Protein AF-A0AAE3H4W4-F1 (afdb_monomer_lite)

Foldseek 3Di:
DVVVVVCCCPDPVVVVVVVVVVVVVVVVVVVVVVVVVVVVVVVVVVVVVVVVVVVVVLVVVVVCCVVCPPVDDDDLCSDPPSVPPDDPD

Organism: NCBI:txid869394

Radius of gyration: 29.82 Å; chains: 1; bounding box: 49×25×80 Å

InterPro domains:
  IPR019219 Protein of unknown function DUF2130 [PF09903] (1-80)

Sequence (89 aa):
KMGMLYSFLTSSQFKQQMEAIVDGFTNLKSELDKEKRAMQRIWKEREMQIEKVIGNTIDMYGSIKGIAGNAIAPIQYLELGGGDDIEVD

pLDDT: mean 89.41, std 12.72, range [48.31, 98.69]

Structure (mmCIF, N/CA/C/O backbone):
data_AF-A0AAE3H4W4-F1
#
_entry.id   AF-A0AAE3H4W4-F1
#
loop_
_atom_site.group_PDB
_atom_site.id
_atom_site.type_symbol
_atom_site.label_atom_id
_atom_site.label_alt_id
_atom_site.label_comp_id
_atom_site.label_asym_id
_atom_site.label_entity_id
_atom_site.label_seq_id
_atom_site.pdbx_PDB_ins_code
_atom_site.Cartn_x
_atom_site.Cartn_y
_atom_site.Cartn_z
_atom_site.occupancy
_atom_site.B_iso_or_equiv
_atom_site.auth_seq_id
_atom_site.auth_comp_id
_atom_site.auth_asym_id
_atom_site.auth_atom_id
_atom_site.pdbx_PDB_model_num
ATOM 1 N N . LYS A 1 1 ? -15.915 -19.505 46.629 1.00 58.66 1 LYS A N 1
ATOM 2 C CA . LYS A 1 1 ? -15.131 -19.182 45.406 1.00 58.66 1 LYS A CA 1
ATOM 3 C C . LYS A 1 1 ? -16.028 -18.776 44.228 1.00 58.66 1 LYS A C 1
ATOM 5 O O . LYS A 1 1 ? -15.841 -17.672 43.745 1.00 58.66 1 LYS A O 1
ATOM 10 N N . MET A 1 2 ? -17.049 -19.558 43.843 1.00 73.69 2 MET A N 1
ATOM 11 C CA . MET A 1 2 ? -17.985 -19.193 42.751 1.00 73.69 2 MET A CA 1
ATOM 12 C C . MET A 1 2 ? -18.749 -17.870 42.960 1.00 73.69 2 MET A C 1
ATOM 14 O O . MET A 1 2 ? -18.915 -17.114 42.012 1.00 73.69 2 MET A O 1
ATOM 18 N N . GLY A 1 3 ? -19.143 -17.535 44.196 1.00 78.75 3 GLY A N 1
ATOM 19 C CA . GLY A 1 3 ? -19.855 -16.278 44.481 1.00 78.75 3 GLY A CA 1
ATOM 20 C C . GLY A 1 3 ? -19.035 -15.001 44.246 1.00 78.75 3 GLY A C 1
ATOM 21 O O . GLY A 1 3 ? -19.598 -13.994 43.836 1.00 78.75 3 GLY A O 1
ATOM 22 N N . MET A 1 4 ? -17.708 -15.043 44.435 1.00 82.12 4 MET A N 1
ATOM 23 C CA . MET A 1 4 ? -16.837 -13.891 44.143 1.00 82.12 4 MET A CA 1
ATOM 24 C C . MET A 1 4 ? -16.678 -13.672 42.638 1.00 82.12 4 MET A C 1
ATOM 26 O O . MET A 1 4 ? -16.732 -12.535 42.184 1.00 82.12 4 MET A O 1
ATOM 30 N N . LEU A 1 5 ? -16.534 -14.753 41.863 1.00 84.12 5 LEU A N 1
ATOM 31 C CA . LEU A 1 5 ? -16.472 -14.664 40.405 1.00 84.12 5 LEU A CA 1
ATOM 32 C C . LEU A 1 5 ? -17.788 -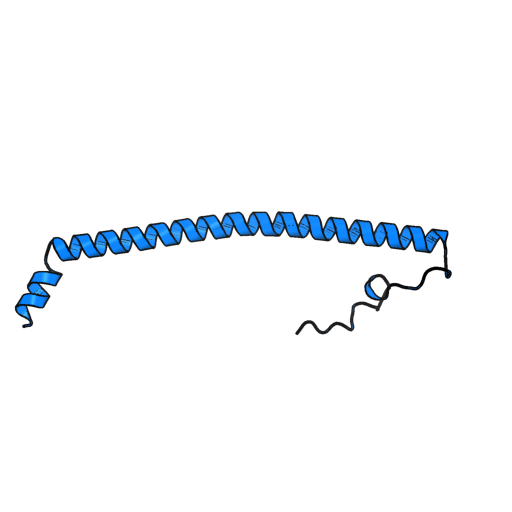14.125 39.838 1.00 84.12 5 LEU A C 1
ATOM 34 O O . LEU A 1 5 ? -17.770 -13.192 39.047 1.00 84.12 5 LEU A O 1
ATOM 38 N N . TYR A 1 6 ? -18.924 -14.664 40.289 1.00 89.81 6 TYR A N 1
ATOM 39 C CA . TYR A 1 6 ? -20.239 -14.180 39.875 1.00 89.81 6 TYR A CA 1
ATOM 40 C C . TYR A 1 6 ? -20.432 -12.699 40.226 1.00 89.81 6 TYR A C 1
ATOM 42 O O . TYR A 1 6 ? -20.764 -11.911 39.349 1.00 89.81 6 TYR A O 1
ATOM 50 N N . SER A 1 7 ? -20.121 -12.299 41.467 1.00 89.69 7 SER A N 1
ATOM 51 C CA . SER A 1 7 ? -20.210 -10.899 41.902 1.00 89.69 7 SER A CA 1
ATOM 52 C C . SER A 1 7 ? -19.338 -9.960 41.069 1.00 89.69 7 SER A C 1
ATOM 54 O O . SER A 1 7 ? -19.737 -8.820 40.841 1.00 89.69 7 SER A O 1
ATOM 56 N N . PHE A 1 8 ? -18.157 -10.408 40.636 1.00 89.81 8 PHE A N 1
ATOM 57 C CA . PHE A 1 8 ? -17.290 -9.625 39.761 1.00 89.81 8 PHE A CA 1
ATOM 58 C C . PHE A 1 8 ? -17.863 -9.532 38.343 1.00 89.81 8 PHE A C 1
ATOM 60 O O . PHE A 1 8 ? -17.981 -8.429 37.822 1.00 89.81 8 PHE A O 1
ATOM 67 N N . LEU A 1 9 ? -18.293 -10.647 37.747 1.00 90.75 9 LEU A N 1
ATOM 68 C CA . LEU A 1 9 ? -18.877 -10.677 36.398 1.00 90.75 9 LEU A CA 1
ATOM 69 C C . LEU A 1 9 ? -20.164 -9.846 36.282 1.00 90.75 9 LEU A C 1
ATOM 71 O O . LEU A 1 9 ? -20.448 -9.300 35.221 1.00 90.75 9 LEU A O 1
ATOM 75 N N . THR A 1 10 ? -20.933 -9.716 37.365 1.00 92.19 10 THR A N 1
ATOM 76 C CA . THR A 1 10 ? -22.129 -8.859 37.412 1.00 92.19 10 THR A CA 1
ATOM 77 C C . THR A 1 10 ? -21.842 -7.435 37.895 1.00 92.19 10 THR A C 1
ATOM 79 O O . THR A 1 10 ? -22.773 -6.650 38.068 1.00 92.19 10 THR A O 1
ATOM 82 N N . SER A 1 11 ? -20.582 -7.093 38.177 1.00 95.69 11 SER A N 1
ATOM 83 C CA . SER A 1 11 ? -20.215 -5.771 38.689 1.00 95.69 11 SER A CA 1
ATOM 84 C C . SER A 1 11 ? -20.177 -4.714 37.583 1.00 95.69 11 SER A C 1
ATOM 86 O O . SER A 1 11 ? -19.902 -4.996 36.415 1.00 95.69 11 SER A O 1
ATOM 88 N N . SER A 1 12 ? -20.374 -3.453 37.972 1.00 95.25 12 SER A N 1
ATOM 89 C CA . SER A 1 12 ? -20.138 -2.304 37.092 1.00 95.25 12 SER A CA 1
ATOM 90 C C . SER A 1 12 ? -18.684 -2.220 36.620 1.00 95.25 12 SER A C 1
ATOM 92 O O . SER A 1 12 ? -18.438 -1.806 35.491 1.00 95.25 12 SER A O 1
ATOM 94 N N . GLN A 1 13 ? -17.731 -2.651 37.450 1.00 94.56 13 GLN A N 1
ATOM 95 C CA . GLN A 1 13 ? -16.309 -2.657 37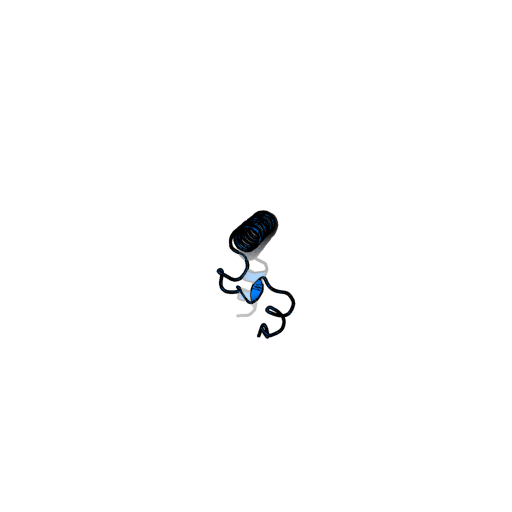.116 1.00 94.56 13 GLN A CA 1
ATOM 96 C C . GLN A 1 13 ? -16.007 -3.595 35.943 1.00 94.56 13 GLN A C 1
ATOM 98 O O . GLN A 1 13 ? -15.309 -3.202 35.012 1.00 94.56 13 GLN A O 1
ATOM 103 N N . PHE A 1 14 ? -16.559 -4.811 35.958 1.00 95.81 14 PHE A N 1
ATOM 104 C CA . PHE A 1 14 ? -16.407 -5.746 34.843 1.00 95.81 14 PHE A CA 1
ATOM 105 C C . PHE A 1 14 ? -17.021 -5.184 33.558 1.00 95.81 14 PHE A C 1
ATOM 107 O O . PHE A 1 14 ? -16.391 -5.230 32.504 1.00 95.81 14 PHE A O 1
ATOM 114 N N . LYS A 1 15 ? -18.213 -4.580 33.649 1.00 96.25 15 LYS A N 1
ATOM 115 C CA . LYS A 1 15 ? -18.854 -3.923 32.504 1.00 96.25 15 LYS A CA 1
ATOM 116 C C . LYS A 1 15 ? -17.968 -2.823 31.904 1.00 96.25 15 LYS A C 1
ATOM 118 O O . LYS A 1 15 ? -17.740 -2.839 30.702 1.00 96.25 15 LYS A O 1
ATOM 123 N N . GLN A 1 16 ? -17.419 -1.933 32.732 1.00 97.38 16 GLN A N 1
ATOM 124 C CA . GLN A 1 16 ? -16.521 -0.863 32.277 1.00 97.38 16 GLN A CA 1
ATOM 125 C C . GLN A 1 16 ? -15.251 -1.408 31.613 1.00 97.38 16 GLN A C 1
ATOM 127 O O . GLN A 1 16 ? -14.806 -0.874 30.600 1.00 97.38 16 GLN A O 1
ATOM 132 N N . GLN A 1 17 ? -14.673 -2.485 32.154 1.00 96.44 17 GLN A N 1
ATOM 133 C CA . GLN A 1 17 ? -13.517 -3.141 31.538 1.00 96.44 17 GLN A CA 1
ATOM 134 C C . GLN A 1 17 ? -13.868 -3.724 30.167 1.00 96.44 17 GLN A C 1
ATOM 136 O O . GLN A 1 17 ? -13.112 -3.540 29.218 1.00 96.44 17 GLN A O 1
ATOM 141 N N . MET A 1 18 ? -15.022 -4.383 30.040 1.00 97.31 18 MET A N 1
ATOM 142 C CA . MET A 1 18 ? -15.489 -4.913 28.759 1.00 97.31 18 MET A CA 1
ATOM 143 C C . MET A 1 18 ? -15.765 -3.807 27.738 1.00 97.31 18 MET A C 1
ATOM 145 O O . MET A 1 18 ? -15.381 -3.954 26.582 1.00 97.31 18 MET A O 1
ATOM 149 N N . GLU A 1 19 ? -16.378 -2.697 28.153 1.00 97.62 19 GLU A N 1
ATOM 150 C CA . GLU A 1 19 ? -16.613 -1.532 27.291 1.00 97.62 19 GLU A CA 1
ATOM 151 C C . GLU A 1 19 ? -15.287 -0.944 26.787 1.00 97.62 19 GLU A C 1
ATOM 153 O O . GLU A 1 19 ? -15.106 -0.808 25.581 1.00 97.62 19 GLU A O 1
ATOM 158 N N . ALA A 1 20 ? -14.305 -0.734 27.671 1.00 97.81 20 ALA A N 1
ATOM 159 C CA . ALA A 1 20 ? -12.980 -0.250 27.279 1.00 97.81 20 ALA A CA 1
ATOM 160 C C . ALA A 1 20 ? -12.261 -1.194 26.296 1.00 97.81 20 ALA A C 1
ATOM 162 O O . ALA A 1 20 ? -11.583 -0.744 25.371 1.00 97.81 20 ALA A O 1
ATOM 163 N N . ILE A 1 21 ? -12.417 -2.510 26.474 1.00 97.81 21 ILE A N 1
ATOM 164 C CA . ILE A 1 21 ? -11.871 -3.518 25.559 1.00 97.81 21 ILE A CA 1
ATOM 165 C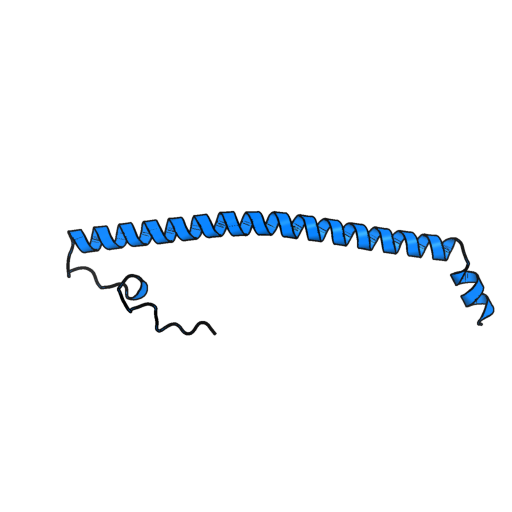 C . ILE A 1 21 ? -12.555 -3.431 24.184 1.00 97.81 21 ILE A C 1
ATOM 167 O O . ILE A 1 21 ? -11.873 -3.430 23.158 1.00 97.81 21 ILE A O 1
ATOM 171 N N . VAL A 1 22 ? -13.889 -3.342 24.148 1.00 98.06 22 VAL A N 1
ATOM 172 C CA . VAL A 1 22 ? -14.665 -3.219 22.901 1.00 98.06 22 VAL A CA 1
ATOM 173 C C . VAL A 1 22 ? -14.313 -1.932 22.158 1.00 98.06 22 VAL A C 1
ATOM 175 O O . VAL A 1 22 ? -14.109 -1.971 20.942 1.00 98.06 22 VAL A O 1
ATOM 178 N N . ASP A 1 23 ? -14.172 -0.818 22.872 1.00 98.06 23 ASP A N 1
ATOM 179 C CA . ASP A 1 23 ? -13.745 0.458 22.298 1.00 98.06 23 ASP A CA 1
ATOM 180 C C . ASP A 1 23 ? -12.335 0.351 21.709 1.00 98.06 23 ASP A C 1
ATOM 182 O O . ASP A 1 23 ? -12.098 0.767 20.573 1.00 98.06 23 ASP A O 1
ATOM 186 N N . GLY A 1 24 ? -11.410 -0.289 22.433 1.00 98.12 24 GLY A N 1
ATOM 187 C CA . GLY A 1 24 ? -10.059 -0.569 21.951 1.00 98.12 24 GLY A CA 1
ATOM 188 C C . GLY A 1 24 ? -10.054 -1.354 20.638 1.00 98.12 24 GLY A C 1
ATOM 189 O O . GLY A 1 24 ? -9.424 -0.933 19.667 1.00 98.12 24 GLY A O 1
ATOM 190 N N . PHE A 1 25 ? -10.803 -2.458 20.560 1.00 97.50 25 PHE A N 1
ATOM 191 C CA . PHE A 1 25 ? -10.894 -3.253 19.331 1.00 97.50 25 PHE A CA 1
ATOM 192 C C . PHE A 1 25 ? -11.573 -2.507 18.182 1.00 97.50 25 PHE A C 1
ATOM 194 O O . PHE A 1 25 ? -11.146 -2.629 17.032 1.00 97.50 25 PHE A O 1
ATOM 201 N N . THR A 1 26 ? -12.604 -1.719 18.477 1.00 98.12 26 THR A N 1
ATOM 202 C CA . THR A 1 26 ? -13.310 -0.920 17.469 1.00 98.12 26 THR A CA 1
ATOM 203 C C . THR A 1 26 ? -12.382 0.132 16.863 1.00 98.12 26 THR A C 1
ATOM 205 O O . THR A 1 26 ? -12.340 0.292 15.639 1.00 98.12 26 THR A O 1
ATOM 208 N N . ASN A 1 27 ? -11.576 0.792 17.698 1.00 98.31 27 ASN A N 1
ATOM 209 C CA . ASN A 1 27 ? -10.574 1.757 17.255 1.00 98.31 27 ASN A CA 1
ATOM 210 C C . ASN A 1 27 ? -9.499 1.093 16.390 1.00 98.31 27 ASN A C 1
ATOM 212 O O . ASN A 1 27 ? -9.289 1.528 15.257 1.00 98.31 27 ASN A O 1
ATOM 216 N N . LEU A 1 28 ? -8.911 -0.013 16.857 1.00 98.44 28 LEU A N 1
ATOM 217 C CA . LEU A 1 28 ? -7.900 -0.758 16.097 1.00 98.44 28 LEU A CA 1
ATOM 218 C C . LEU A 1 28 ? -8.433 -1.231 14.738 1.00 98.44 28 LEU A C 1
ATOM 220 O O . LEU A 1 28 ? -7.745 -1.133 13.722 1.00 98.44 28 LEU A O 1
ATOM 224 N N . LYS A 1 29 ? -9.683 -1.707 14.682 1.00 98.25 29 LYS A N 1
ATOM 225 C CA . LYS A 1 29 ? -10.306 -2.118 13.418 1.00 98.25 29 LYS A CA 1
ATOM 226 C C . LYS A 1 29 ? -10.471 -0.942 12.454 1.00 98.25 29 LYS A C 1
ATOM 228 O O . LYS A 1 29 ? -10.222 -1.095 11.258 1.00 98.25 29 LYS A O 1
ATOM 233 N N . SER A 1 30 ? -10.890 0.214 12.967 1.00 98.31 30 SER A N 1
ATOM 234 C CA . SER A 1 30 ? -11.067 1.439 12.183 1.00 98.31 30 SER A CA 1
ATOM 235 C C . SER A 1 30 ? -9.740 1.956 11.625 1.00 98.31 30 SER A C 1
ATOM 237 O O . SER A 1 30 ? -9.668 2.324 10.451 1.00 98.31 30 SER A O 1
ATOM 239 N N . GLU A 1 31 ? -8.683 1.949 12.437 1.00 98.62 31 GLU A N 1
ATOM 240 C CA . GLU A 1 31 ? -7.327 2.315 12.017 1.00 98.62 31 GLU A CA 1
ATOM 241 C C . GLU A 1 31 ? -6.815 1.380 10.924 1.00 98.62 31 GLU A C 1
ATOM 243 O O . GLU A 1 31 ? -6.453 1.856 9.848 1.00 98.62 31 GLU A O 1
ATOM 248 N N . LEU A 1 32 ? -6.927 0.063 11.122 1.00 98.62 32 LEU A N 1
ATOM 249 C CA . LEU A 1 32 ? -6.541 -0.928 10.117 1.00 98.62 32 LEU A CA 1
ATOM 250 C C . LEU A 1 32 ? -7.276 -0.722 8.783 1.00 98.62 32 LEU A C 1
ATOM 252 O O . LEU A 1 32 ? -6.687 -0.841 7.709 1.00 98.62 32 LEU A O 1
ATOM 256 N N . ASP A 1 33 ? -8.570 -0.404 8.818 1.00 98.56 33 ASP A N 1
ATOM 257 C CA . ASP A 1 33 ? -9.334 -0.160 7.592 1.00 98.56 33 ASP A CA 1
ATOM 258 C C . ASP A 1 33 ? -8.922 1.146 6.895 1.00 98.56 33 ASP A C 1
ATOM 260 O O . ASP A 1 33 ? -8.971 1.225 5.664 1.00 98.56 33 ASP A O 1
ATOM 264 N N . LYS A 1 34 ? -8.486 2.168 7.643 1.00 98.44 34 LYS A N 1
ATOM 265 C CA . LYS A 1 34 ? -7.897 3.386 7.062 1.00 98.44 34 LYS A CA 1
ATOM 266 C C . LYS A 1 34 ? -6.543 3.088 6.423 1.00 98.44 34 LYS A C 1
ATOM 268 O O . LYS A 1 34 ? -6.319 3.511 5.289 1.00 98.44 34 LYS A O 1
ATOM 273 N N . GLU A 1 35 ? -5.687 2.332 7.107 1.00 98.62 35 GLU A N 1
ATOM 274 C CA . GLU A 1 35 ? -4.380 1.911 6.594 1.00 98.62 35 GLU A CA 1
ATOM 275 C C . GLU A 1 35 ? -4.523 1.119 5.297 1.00 98.62 35 GLU A C 1
ATOM 277 O O . GLU A 1 35 ? -3.868 1.441 4.308 1.00 98.62 35 GLU A O 1
ATOM 282 N N . LYS A 1 36 ? -5.445 0.149 5.250 1.00 98.56 36 LYS A N 1
ATOM 283 C CA . LYS A 1 36 ? -5.722 -0.634 4.037 1.00 98.56 36 LYS A CA 1
ATOM 284 C C . LYS A 1 36 ? -6.089 0.251 2.849 1.00 98.56 36 LYS A C 1
ATOM 286 O O . LYS A 1 36 ? -5.529 0.077 1.769 1.00 98.56 36 LYS A O 1
ATOM 291 N N . ARG A 1 37 ? -6.987 1.224 3.037 1.00 98.38 37 ARG A N 1
ATOM 292 C CA . ARG A 1 37 ? -7.384 2.150 1.959 1.00 98.38 37 ARG A CA 1
ATOM 293 C C . ARG A 1 37 ? -6.228 3.046 1.514 1.00 98.38 37 ARG A C 1
ATOM 295 O O . ARG A 1 37 ? -6.045 3.254 0.317 1.00 98.38 37 ARG A O 1
ATOM 302 N N . ALA A 1 38 ? -5.445 3.568 2.459 1.00 98.44 38 ALA A N 1
ATOM 303 C CA . ALA A 1 38 ? -4.270 4.377 2.144 1.00 98.44 38 ALA A CA 1
ATOM 304 C C . ALA A 1 38 ? -3.230 3.562 1.363 1.00 98.44 38 ALA A C 1
ATOM 306 O O . ALA A 1 38 ? -2.704 4.029 0.355 1.00 98.44 38 ALA A O 1
ATOM 307 N N . MET A 1 39 ? -2.989 2.319 1.781 1.00 98.56 39 MET A N 1
ATOM 308 C CA . MET A 1 39 ? -2.017 1.443 1.144 1.00 98.56 39 MET A CA 1
ATOM 309 C C . MET A 1 39 ? -2.442 1.036 -0.268 1.00 98.56 39 MET A C 1
ATOM 311 O O . MET A 1 39 ? -1.624 1.089 -1.178 1.00 98.56 39 MET A O 1
ATOM 315 N N . GLN A 1 40 ? -3.725 0.736 -0.490 1.00 98.44 40 GLN A N 1
ATOM 316 C CA . GLN A 1 40 ? -4.255 0.480 -1.835 1.00 98.44 40 GLN A CA 1
ATOM 317 C C . GLN A 1 40 ? -3.979 1.641 -2.799 1.00 98.44 40 GLN A C 1
ATOM 319 O O . GLN A 1 40 ? -3.581 1.422 -3.942 1.00 98.44 40 GLN A O 1
ATOM 324 N N . ARG A 1 41 ? -4.149 2.885 -2.337 1.00 98.50 41 ARG A N 1
ATOM 325 C CA . ARG A 1 41 ? -3.809 4.070 -3.131 1.00 98.50 41 ARG A CA 1
ATOM 326 C C . ARG A 1 41 ? -2.306 4.144 -3.420 1.00 98.50 41 ARG A C 1
ATOM 328 O O . ARG A 1 41 ? -1.932 4.368 -4.565 1.00 98.50 41 ARG A O 1
ATOM 335 N N . ILE A 1 42 ? -1.465 3.954 -2.402 1.00 98.56 42 ILE A N 1
ATOM 336 C CA . ILE A 1 42 ? -0.000 4.002 -2.537 1.00 98.56 42 ILE A CA 1
ATOM 337 C C . ILE A 1 42 ? 0.495 2.933 -3.515 1.00 98.56 42 ILE A C 1
ATOM 339 O O . ILE A 1 42 ? 1.350 3.220 -4.349 1.00 98.56 42 ILE A O 1
ATOM 343 N N . TRP A 1 43 ? -0.038 1.713 -3.437 1.00 98.69 43 TRP A N 1
ATOM 344 C CA . TRP A 1 43 ? 0.297 0.644 -4.375 1.00 98.69 43 TRP A CA 1
ATOM 345 C C . TRP A 1 43 ? -0.060 1.028 -5.801 1.00 98.69 43 TRP A C 1
ATOM 347 O O . TRP A 1 43 ? 0.821 0.994 -6.650 1.00 98.69 43 TRP A O 1
ATOM 357 N N . LYS A 1 44 ? -1.274 1.528 -6.038 1.00 98.50 44 LYS A N 1
ATOM 358 C CA . LYS A 1 44 ? -1.686 1.966 -7.375 1.00 98.50 44 LYS A CA 1
ATOM 359 C C . LYS A 1 44 ? -0.815 3.096 -7.934 1.00 98.50 44 LYS A C 1
ATOM 361 O O . LYS A 1 44 ? -0.483 3.107 -9.116 1.00 98.50 44 LYS A O 1
ATOM 366 N N . GLU A 1 45 ? -0.430 4.057 -7.094 1.00 98.50 45 GLU A N 1
ATOM 367 C CA . GLU A 1 45 ? 0.496 5.125 -7.493 1.00 98.50 45 GLU A CA 1
ATOM 368 C C . GLU A 1 45 ? 1.875 4.561 -7.875 1.00 98.50 45 GLU A C 1
ATOM 370 O 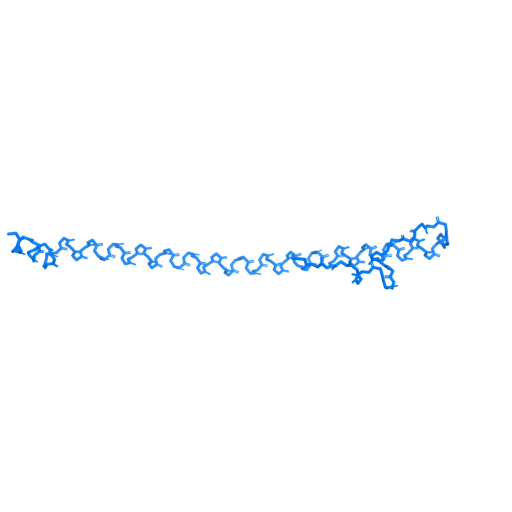O . GLU A 1 45 ? 2.466 5.002 -8.861 1.00 98.50 45 GLU A O 1
ATOM 375 N N . ARG A 1 46 ? 2.378 3.569 -7.131 1.00 98.56 46 ARG A N 1
ATOM 376 C CA . ARG A 1 46 ? 3.663 2.910 -7.410 1.00 98.56 46 ARG A CA 1
ATOM 377 C C . ARG A 1 46 ? 3.615 2.025 -8.650 1.00 98.56 46 ARG A C 1
ATOM 379 O O . ARG A 1 46 ? 4.548 2.087 -9.438 1.00 98.56 46 ARG A O 1
ATOM 386 N N . GLU A 1 47 ? 2.547 1.258 -8.847 1.00 98.38 47 GLU A N 1
ATOM 387 C CA . GLU A 1 47 ? 2.326 0.444 -10.051 1.00 98.38 47 GLU A CA 1
ATOM 388 C C . GLU A 1 47 ? 2.430 1.314 -11.307 1.00 98.38 47 GLU A C 1
ATOM 390 O O . GLU A 1 47 ? 3.252 1.045 -12.179 1.00 98.38 47 GLU A O 1
ATOM 395 N N . MET A 1 48 ? 1.719 2.446 -11.335 1.00 98.19 48 MET A N 1
ATOM 396 C CA . MET A 1 48 ? 1.778 3.393 -12.452 1.00 98.19 48 MET A CA 1
ATOM 397 C C . MET A 1 48 ? 3.189 3.970 -12.674 1.00 98.19 48 MET A C 1
ATOM 399 O O . MET A 1 48 ? 3.611 4.192 -13.810 1.00 98.19 48 MET A O 1
ATOM 403 N N . GLN A 1 49 ? 3.938 4.246 -11.601 1.00 98.31 49 GLN A N 1
ATOM 404 C CA . GLN A 1 49 ? 5.323 4.717 -11.718 1.00 98.31 49 GLN A CA 1
ATOM 405 C C . GLN A 1 49 ? 6.244 3.636 -12.289 1.00 98.31 49 GLN A C 1
ATOM 407 O O . GLN A 1 49 ? 7.076 3.945 -13.140 1.00 98.31 49 GLN A O 1
ATOM 412 N N . ILE A 1 50 ? 6.085 2.390 -11.841 1.00 97.25 50 ILE A N 1
ATOM 413 C CA . ILE A 1 50 ? 6.855 1.244 -12.326 1.00 97.25 50 ILE A CA 1
ATOM 414 C C . ILE A 1 50 ? 6.583 1.033 -13.816 1.00 97.25 50 ILE A C 1
ATOM 416 O O . ILE A 1 50 ? 7.529 0.993 -14.598 1.00 97.25 50 ILE A O 1
ATOM 420 N N . GLU A 1 51 ? 5.314 1.001 -14.226 1.00 96.69 51 GLU A N 1
ATOM 421 C CA . GLU A 1 51 ? 4.921 0.875 -15.634 1.00 96.69 51 GLU A CA 1
ATOM 422 C C . GLU A 1 51 ? 5.526 1.985 -16.499 1.00 96.69 51 GLU A C 1
ATOM 424 O O . GLU A 1 51 ? 6.070 1.719 -17.571 1.00 96.69 51 GLU A O 1
ATOM 429 N N . LYS A 1 52 ? 5.508 3.233 -16.014 1.00 97.44 52 LYS A N 1
ATOM 430 C CA . LYS A 1 52 ? 6.118 4.362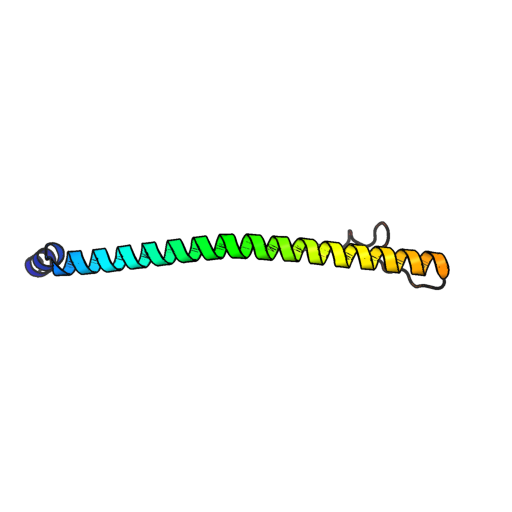 -16.724 1.00 97.44 52 LYS A CA 1
ATOM 431 C C . LYS A 1 52 ? 7.625 4.182 -16.904 1.00 97.44 52 LYS A C 1
ATOM 433 O O . LYS A 1 52 ? 8.152 4.488 -17.971 1.00 97.44 52 LYS A O 1
ATOM 438 N N . VAL A 1 53 ? 8.330 3.731 -15.867 1.00 97.25 53 VAL A N 1
ATOM 439 C CA . VAL A 1 53 ? 9.777 3.487 -15.950 1.00 97.25 53 VAL A CA 1
ATOM 440 C C . VAL A 1 53 ? 10.069 2.353 -16.930 1.00 97.25 53 VAL A C 1
ATOM 442 O O . VAL A 1 53 ? 10.935 2.530 -17.780 1.00 97.25 53 VAL A O 1
ATOM 445 N N . ILE A 1 54 ? 9.309 1.255 -16.879 1.00 93.19 54 ILE A N 1
ATOM 446 C CA . ILE A 1 54 ? 9.421 0.140 -17.832 1.00 93.19 54 ILE A CA 1
ATOM 447 C C . ILE A 1 54 ? 9.236 0.639 -19.269 1.00 93.19 54 ILE A C 1
ATOM 449 O O . ILE A 1 54 ? 10.091 0.377 -20.113 1.00 93.19 54 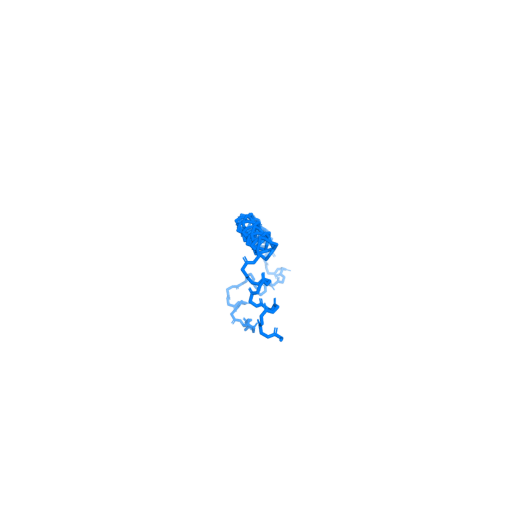ILE A O 1
ATOM 453 N N . GLY A 1 55 ? 8.174 1.407 -19.534 1.00 94.06 55 GLY A N 1
ATOM 454 C CA . GLY A 1 55 ? 7.914 1.987 -20.854 1.00 94.06 55 GLY A CA 1
ATOM 455 C C . GLY A 1 55 ? 9.078 2.846 -21.350 1.00 94.06 55 GLY A C 1
ATOM 456 O O . GLY A 1 55 ? 9.607 2.606 -22.431 1.00 94.06 55 GLY A O 1
ATOM 457 N N . ASN A 1 56 ? 9.569 3.766 -20.515 1.00 96.31 56 ASN A N 1
ATOM 458 C CA . ASN A 1 56 ? 10.722 4.600 -20.864 1.00 96.31 56 ASN A CA 1
ATOM 459 C C . ASN A 1 56 ? 11.989 3.771 -21.145 1.00 96.31 56 ASN A C 1
ATOM 461 O O . ASN A 1 56 ? 12.777 4.125 -22.022 1.00 96.31 56 ASN A O 1
ATOM 465 N N . THR A 1 57 ? 12.218 2.688 -20.395 1.00 93.88 57 THR A N 1
ATOM 466 C CA . THR A 1 57 ? 13.356 1.787 -20.619 1.00 93.88 57 THR A CA 1
ATOM 467 C C . THR A 1 57 ? 13.234 1.059 -21.955 1.00 93.88 57 THR A C 1
ATOM 469 O O . THR A 1 57 ? 14.226 0.981 -22.681 1.00 93.88 57 THR A O 1
ATOM 472 N N . ILE A 1 58 ? 12.037 0.580 -22.304 1.00 92.44 58 ILE A N 1
ATOM 473 C CA . ILE A 1 58 ? 11.758 -0.047 -23.603 1.00 92.44 58 ILE A CA 1
ATOM 474 C C . ILE A 1 58 ? 11.997 0.956 -24.736 1.00 92.44 58 ILE A C 1
ATOM 476 O O . ILE A 1 58 ? 12.738 0.648 -25.668 1.00 92.44 58 ILE A O 1
ATOM 480 N N . ASP A 1 59 ? 11.443 2.166 -24.631 1.00 94.31 59 ASP A N 1
ATOM 481 C CA . ASP A 1 59 ? 11.586 3.217 -25.646 1.00 94.31 59 ASP A CA 1
ATOM 482 C C . ASP A 1 59 ? 13.055 3.596 -25.864 1.00 94.31 59 ASP A C 1
ATOM 484 O O . ASP A 1 59 ? 13.525 3.716 -27.001 1.00 94.31 59 ASP A O 1
ATOM 488 N N . MET A 1 60 ? 13.810 3.750 -24.772 1.00 93.69 60 MET A N 1
ATOM 489 C CA . MET A 1 60 ? 15.242 4.037 -24.819 1.00 93.69 60 MET A CA 1
ATOM 490 C C . MET A 1 60 ? 16.016 2.895 -25.482 1.00 93.69 60 MET A C 1
ATOM 492 O O . MET A 1 60 ? 16.832 3.147 -26.371 1.00 93.69 60 MET A O 1
ATOM 496 N N . TYR A 1 61 ? 15.761 1.649 -25.076 1.00 92.19 61 TYR A N 1
ATOM 497 C CA . TYR A 1 61 ? 16.425 0.479 -25.642 1.00 92.19 61 TYR A CA 1
ATOM 498 C C . TYR A 1 61 ? 16.120 0.324 -27.138 1.00 92.19 61 TYR A C 1
ATOM 500 O O . TYR A 1 61 ? 17.043 0.180 -27.939 1.00 92.19 61 TYR A O 1
ATOM 508 N N . GLY A 1 62 ? 14.851 0.452 -27.535 1.00 90.62 62 GLY A N 1
ATOM 509 C CA . GLY A 1 62 ? 14.425 0.423 -28.933 1.00 90.62 62 GLY A CA 1
ATOM 510 C C . GLY A 1 62 ? 15.063 1.535 -29.769 1.00 90.62 62 GLY A C 1
ATOM 511 O O . GLY A 1 62 ? 15.565 1.271 -30.861 1.00 90.62 62 GLY A O 1
ATOM 512 N N . SER A 1 63 ? 15.131 2.758 -29.233 1.00 94.00 63 SER A N 1
ATOM 513 C CA . SER A 1 63 ? 15.797 3.890 -29.893 1.00 94.00 63 SER A CA 1
ATOM 514 C C . SER A 1 63 ? 17.288 3.623 -30.109 1.00 94.00 63 SER A C 1
ATOM 516 O O . SER A 1 63 ? 17.801 3.803 -31.213 1.00 94.00 63 SER A O 1
ATOM 518 N N . ILE A 1 64 ? 17.987 3.144 -29.076 1.00 91.81 64 ILE A N 1
ATOM 519 C CA . ILE A 1 64 ? 19.415 2.811 -29.147 1.00 91.81 64 ILE A CA 1
ATOM 520 C C . ILE A 1 64 ? 19.660 1.679 -30.154 1.00 91.81 64 ILE A C 1
ATOM 522 O O . ILE A 1 64 ? 20.546 1.806 -31.001 1.00 91.81 64 ILE A O 1
ATOM 526 N N . LYS A 1 65 ? 18.857 0.608 -30.119 1.00 89.62 65 LYS A N 1
ATOM 527 C CA . LYS A 1 65 ? 18.948 -0.515 -31.066 1.00 89.62 65 LYS A CA 1
ATOM 528 C C . LYS A 1 65 ? 18.658 -0.075 -32.503 1.00 89.62 65 LYS A C 1
ATOM 530 O O . LYS A 1 65 ? 19.321 -0.543 -33.421 1.00 89.62 65 LYS A O 1
ATOM 535 N N . GLY A 1 66 ? 17.733 0.862 -32.712 1.00 90.81 66 GLY A N 1
ATOM 536 C CA . GLY A 1 66 ? 17.458 1.442 -34.029 1.00 90.81 66 GLY A CA 1
ATOM 537 C C . GLY A 1 66 ? 18.627 2.259 -34.592 1.00 90.81 66 GLY A C 1
ATOM 538 O O . GLY A 1 66 ? 18.900 2.187 -35.788 1.00 90.81 66 GLY A O 1
ATOM 539 N N . ILE A 1 67 ? 19.344 3.000 -33.739 1.00 93.19 67 ILE A N 1
ATOM 540 C CA . ILE A 1 67 ? 20.496 3.829 -34.141 1.00 93.19 67 ILE A CA 1
ATOM 541 C C . ILE A 1 67 ? 21.752 2.976 -34.358 1.00 93.19 67 ILE A C 1
ATOM 543 O O . ILE A 1 67 ? 22.450 3.132 -35.357 1.00 93.19 67 ILE A O 1
ATOM 547 N N . ALA A 1 68 ? 22.069 2.102 -33.403 1.00 91.25 68 ALA A N 1
ATOM 548 C CA . ALA A 1 68 ? 23.322 1.351 -33.370 1.00 91.25 68 ALA A CA 1
ATOM 549 C C . ALA A 1 68 ? 23.225 -0.029 -34.047 1.00 91.25 68 ALA A C 1
ATOM 551 O O . ALA A 1 68 ? 24.246 -0.682 -34.280 1.00 91.25 68 ALA A O 1
ATOM 552 N N . GLY A 1 69 ? 22.013 -0.488 -34.368 1.00 84.94 69 GLY A N 1
ATOM 553 C CA . GLY A 1 69 ? 21.765 -1.793 -34.969 1.00 84.94 69 GLY A CA 1
ATOM 554 C C . GLY A 1 69 ? 22.343 -2.931 -34.127 1.00 84.94 69 GLY A C 1
ATOM 555 O O . GLY A 1 69 ? 22.205 -2.969 -32.905 1.00 84.94 69 GLY A O 1
ATOM 556 N N . ASN A 1 70 ? 23.054 -3.841 -34.793 1.00 82.69 70 ASN A N 1
ATOM 557 C CA . ASN A 1 70 ? 23.653 -5.031 -34.178 1.00 82.69 70 ASN A CA 1
ATOM 558 C C . ASN A 1 70 ? 24.885 -4.740 -33.301 1.00 82.69 70 ASN A C 1
ATOM 560 O O . ASN A 1 70 ? 25.481 -5.674 -32.771 1.00 82.69 70 ASN A O 1
ATOM 564 N N . ALA A 1 71 ? 25.306 -3.477 -33.164 1.00 86.19 71 ALA A N 1
ATOM 565 C CA . ALA A 1 71 ? 26.427 -3.115 -32.295 1.00 86.19 71 ALA A CA 1
ATOM 566 C C . ALA A 1 71 ? 26.060 -3.148 -30.800 1.00 86.19 71 ALA A C 1
ATOM 568 O O . ALA A 1 71 ? 26.950 -3.167 -29.951 1.00 86.19 71 ALA A O 1
ATOM 569 N N . ILE A 1 72 ? 24.765 -3.149 -30.472 1.00 85.56 72 ILE A N 1
ATOM 570 C CA . ILE A 1 72 ? 24.268 -3.227 -29.097 1.00 85.56 72 ILE A CA 1
ATOM 571 C C . ILE A 1 72 ? 23.908 -4.675 -28.779 1.00 85.56 72 ILE A C 1
ATOM 573 O O . ILE A 1 72 ? 23.194 -5.330 -29.537 1.00 85.56 72 ILE A O 1
ATOM 577 N N . ALA A 1 73 ? 24.410 -5.171 -27.647 1.00 84.62 73 ALA A N 1
ATOM 578 C CA . ALA A 1 73 ? 24.082 -6.506 -27.171 1.00 84.62 73 ALA A CA 1
ATOM 579 C C . ALA A 1 73 ? 22.586 -6.596 -26.816 1.00 84.62 73 ALA A C 1
ATOM 581 O O . ALA A 1 73 ? 22.060 -5.673 -26.184 1.00 84.62 73 ALA A O 1
ATOM 582 N N . PRO A 1 74 ? 21.903 -7.693 -27.189 1.00 83.31 74 PRO A N 1
ATOM 583 C CA . PRO A 1 74 ? 20.495 -7.854 -26.883 1.00 83.31 74 PRO A CA 1
ATOM 584 C C . PRO A 1 74 ? 20.271 -7.982 -25.374 1.00 83.31 74 PRO A C 1
ATOM 586 O O . PRO A 1 74 ? 20.945 -8.763 -24.698 1.00 83.31 74 PRO A O 1
ATOM 589 N N . ILE A 1 75 ? 19.295 -7.245 -24.850 1.00 87.50 75 ILE A N 1
ATOM 590 C CA . ILE A 1 75 ? 18.801 -7.429 -23.484 1.00 87.50 75 ILE A CA 1
ATOM 591 C C . ILE A 1 75 ? 17.658 -8.435 -23.555 1.00 87.50 75 ILE A C 1
ATOM 593 O O . ILE A 1 75 ? 16.555 -8.065 -23.935 1.00 87.50 75 ILE A O 1
ATOM 597 N N . GLN A 1 76 ? 17.926 -9.689 -23.182 1.00 83.69 76 GLN A N 1
ATOM 598 C CA . GLN A 1 76 ? 16.990 -10.821 -23.301 1.00 83.69 76 GLN A CA 1
ATOM 599 C C . GLN A 1 76 ? 15.560 -10.479 -22.851 1.00 83.69 76 GLN A C 1
ATOM 601 O O . GLN A 1 76 ? 14.621 -10.666 -23.612 1.00 83.69 76 GLN A O 1
ATOM 606 N N . TYR A 1 77 ? 15.394 -9.867 -21.675 1.00 81.06 77 TYR A N 1
ATOM 607 C CA . TYR A 1 77 ? 14.074 -9.515 -21.131 1.00 81.06 77 TYR A CA 1
ATOM 608 C C . TYR A 1 77 ? 13.278 -8.494 -21.974 1.00 81.06 77 TYR A C 1
ATOM 610 O O . TYR A 1 77 ? 12.070 -8.352 -21.814 1.00 81.06 77 TYR A O 1
ATOM 618 N N . LEU A 1 78 ? 13.946 -7.754 -22.860 1.00 85.00 78 LEU A N 1
ATOM 619 C CA . LEU A 1 78 ? 13.334 -6.780 -23.770 1.00 85.00 78 LEU A CA 1
ATOM 620 C C . LEU A 1 78 ? 13.184 -7.328 -25.200 1.00 85.00 78 LEU A C 1
ATOM 622 O O . LEU A 1 78 ? 12.735 -6.605 -26.088 1.00 85.00 78 LEU A O 1
ATOM 626 N N . GLU A 1 79 ? 13.574 -8.582 -25.438 1.00 83.81 79 GLU A N 1
ATOM 627 C CA . GLU A 1 79 ? 13.455 -9.270 -26.722 1.00 83.81 79 GLU A CA 1
ATOM 628 C C . GLU A 1 79 ? 12.297 -10.274 -26.703 1.00 83.81 79 GLU A C 1
ATOM 630 O O . GLU A 1 79 ? 11.915 -10.822 -25.667 1.00 83.81 79 GLU A O 1
ATOM 635 N N . LEU A 1 80 ? 11.741 -10.544 -27.883 1.00 80.00 80 LEU A N 1
ATOM 636 C CA . LEU A 1 80 ? 10.665 -11.517 -28.033 1.00 80.00 80 LEU A CA 1
ATOM 637 C C . LEU A 1 80 ? 11.173 -12.923 -27.657 1.00 80.00 80 LEU A C 1
ATOM 639 O O . LEU A 1 80 ? 12.076 -13.441 -28.311 1.00 80.00 80 LEU A O 1
ATOM 643 N N . GLY A 1 81 ? 10.580 -13.527 -26.623 1.00 76.31 81 GLY A N 1
ATOM 644 C CA . GLY A 1 81 ? 10.927 -14.866 -26.126 1.00 76.31 81 GLY A CA 1
ATOM 645 C C . GLY A 1 81 ? 12.001 -14.917 -25.030 1.00 76.31 81 GLY A C 1
ATOM 646 O O . GLY A 1 81 ? 12.355 -16.010 -24.611 1.00 76.31 81 GLY A O 1
ATOM 647 N N . GLY A 1 82 ? 12.519 -13.780 -24.544 1.00 64.75 82 GLY A N 1
ATOM 648 C CA . GLY A 1 82 ? 13.552 -13.755 -23.493 1.00 64.75 82 GLY A CA 1
ATOM 649 C C . GLY A 1 82 ? 13.040 -13.549 -22.058 1.00 64.75 82 GLY A C 1
ATOM 650 O O . GLY A 1 82 ? 13.846 -13.310 -21.158 1.00 64.75 82 GLY A O 1
ATOM 651 N N . GLY A 1 83 ? 11.719 -13.603 -21.841 1.00 58.97 83 GLY A N 1
ATOM 652 C CA . GLY A 1 83 ? 11.072 -13.439 -20.529 1.00 58.97 83 GLY A CA 1
ATOM 653 C C . GLY A 1 83 ? 10.309 -14.667 -20.013 1.00 58.97 83 GLY A C 1
ATOM 654 O O . GLY A 1 83 ? 9.892 -14.661 -18.859 1.00 58.97 83 GLY A O 1
ATOM 655 N N . ASP A 1 84 ? 10.148 -15.710 -20.833 1.00 58.44 84 ASP A N 1
ATOM 656 C CA . ASP A 1 84 ? 9.307 -16.878 -20.517 1.00 58.44 84 ASP A CA 1
ATOM 657 C C . ASP A 1 84 ? 10.019 -17.932 -19.641 1.00 58.44 84 ASP A C 1
ATOM 659 O O . ASP A 1 84 ? 9.377 -18.851 -19.139 1.00 58.44 84 ASP A O 1
ATOM 663 N N . ASP A 1 85 ? 11.328 -17.779 -19.404 1.00 57.28 85 ASP A N 1
ATOM 664 C CA . ASP A 1 85 ? 12.156 -18.740 -18.654 1.00 57.28 85 ASP A CA 1
ATOM 665 C C . ASP A 1 85 ? 12.292 -18.418 -17.151 1.00 57.28 85 ASP A C 1
ATOM 667 O O . ASP A 1 85 ? 13.048 -19.078 -16.435 1.00 57.28 85 ASP A O 1
ATOM 671 N N . ILE A 1 86 ? 11.596 -17.395 -16.643 1.00 53.47 86 ILE A N 1
ATOM 672 C CA . ILE A 1 86 ? 11.614 -17.072 -15.211 1.00 53.47 86 ILE A CA 1
ATOM 673 C C . ILE A 1 86 ? 10.397 -17.730 -14.553 1.00 53.47 86 ILE A C 1
ATOM 675 O O . ILE A 1 86 ? 9.322 -17.135 -14.478 1.00 53.47 86 ILE A O 1
ATOM 679 N N . GLU A 1 87 ? 10.570 -18.961 -14.058 1.00 53.62 87 GLU A N 1
ATOM 680 C CA . GLU A 1 87 ? 9.676 -19.513 -13.034 1.00 53.62 87 GLU A CA 1
ATOM 681 C C . GLU A 1 87 ? 9.695 -18.566 -11.828 1.00 53.62 87 GLU A C 1
ATOM 683 O O . GLU A 1 87 ? 10.725 -18.355 -11.184 1.00 53.62 87 GLU A O 1
ATOM 688 N N . VAL A 1 88 ? 8.549 -17.945 -11.561 1.00 52.25 88 VAL A N 1
ATOM 689 C CA . VAL A 1 88 ? 8.321 -17.185 -10.335 1.00 52.25 88 VAL A CA 1
ATOM 690 C C . VAL A 1 88 ? 7.882 -18.203 -9.284 1.00 52.25 88 VAL A C 1
ATOM 692 O O . VAL A 1 88 ? 6.730 -18.633 -9.307 1.00 52.25 88 VAL A O 1
ATOM 695 N N . ASP A 1 89 ? 8.820 -18.636 -8.442 1.00 48.31 89 ASP A N 1
ATOM 696 C CA . ASP A 1 89 ? 8.543 -19.451 -7.245 1.00 48.31 89 ASP A CA 1
ATOM 697 C C . ASP A 1 89 ? 7.775 -18.630 -6.187 1.00 48.31 89 ASP A C 1
ATOM 699 O O . ASP A 1 89 ? 8.143 -17.447 -5.965 1.00 48.31 89 ASP A O 1
#

Secondary structure (DSSP, 8-state):
-HHHHHHHHTSHHHHHHHHHHHHHHHHHHHHHHHHHHHHHHHHHHHHHHHHHHHHHHHHHHHHHHHHHGGGSPP-GGGSTTSSTT----